Protein AF-A0AAW1BIP6-F1 (afdb_monomer_lite)

Organism: Crotalus adamanteus (NCBI:txid8729)

pLDDT: mean 91.95, std 5.12, range [60.28, 96.88]

Foldseek 3Di:
DVVLQVVVCVLQVHHDDPVNLVVLVVCLCPVDPPVVSNVLLCCQSVVVDCQQLNVCVVDVPGDQADPQQRPDRGDSCCNCPVPPRNVVVLVVVQVVVCVVVVDNADSGCCCVRRNDGDD

Sequence (119 aa):
VLDCIVKWAQNFDEPVLLETWEIIWVRNVKFTQAQNLRENFYKMFYRWYLDPQKLSRMYSNLQPKCWRCGCLDATYYHIWWSCKSIKVFWIKIWWNIQKNFNRRIKFTPQLFLLGIIVD

Structure (mmCIF, N/CA/C/O backbone):
data_AF-A0AAW1BIP6-F1
#
_entry.id   AF-A0AAW1BIP6-F1
#
loop_
_atom_site.group_PDB
_atom_site.id
_atom_site.type_symbol
_atom_site.label_atom_id
_atom_site.label_alt_id
_atom_site.label_comp_id
_atom_site.label_asym_id
_atom_site.label_entity_id
_atom_site.label_seq_id
_atom_site.pdbx_PDB_ins_code
_atom_site.Cartn_x
_atom_site.Cartn_y
_atom_site.Cartn_z
_atom_site.occupancy
_atom_site.B_iso_or_equiv
_atom_site.auth_seq_id
_atom_site.auth_comp_id
_atom_site.auth_asym_id
_atom_site.auth_atom_id
_atom_site.pdbx_PDB_model_num
ATOM 1 N N . VAL A 1 1 ? 12.638 8.120 5.010 1.00 65.94 1 VAL A N 1
ATOM 2 C CA . VAL A 1 1 ? 11.278 8.319 5.572 1.00 65.94 1 VAL A CA 1
ATOM 3 C C . VAL A 1 1 ? 10.456 9.275 4.717 1.00 65.94 1 VAL A C 1
ATOM 5 O O . VAL A 1 1 ? 9.439 8.837 4.202 1.00 65.94 1 VAL A O 1
ATOM 8 N N . LEU A 1 2 ? 10.913 10.514 4.482 1.00 78.94 2 LEU A N 1
ATOM 9 C CA . LEU A 1 2 ? 10.168 11.517 3.700 1.00 78.94 2 LEU A CA 1
ATOM 10 C C . LEU A 1 2 ? 9.761 11.037 2.291 1.00 78.94 2 LEU A C 1
ATOM 12 O O . LEU A 1 2 ? 8.608 11.179 1.901 1.00 78.94 2 LEU A O 1
ATOM 16 N N . ASP A 1 3 ? 10.665 10.363 1.575 1.00 88.12 3 ASP A N 1
ATOM 17 C CA . ASP A 1 3 ? 10.378 9.755 0.264 1.00 88.12 3 ASP A CA 1
ATOM 18 C C . ASP A 1 3 ? 9.225 8.727 0.309 1.00 88.12 3 ASP A C 1
ATOM 20 O O . ASP A 1 3 ? 8.416 8.648 -0.613 1.00 88.12 3 ASP A O 1
ATOM 24 N N . CYS A 1 4 ? 9.083 7.967 1.401 1.00 90.50 4 CYS A N 1
ATOM 25 C CA . CYS A 1 4 ? 7.979 7.013 1.552 1.00 90.50 4 CYS A CA 1
ATOM 26 C C . CYS A 1 4 ? 6.634 7.726 1.716 1.00 90.50 4 CYS A C 1
ATOM 28 O O . CYS A 1 4 ? 5.657 7.308 1.098 1.00 90.50 4 CYS A O 1
ATOM 30 N N . ILE A 1 5 ? 6.605 8.799 2.512 1.00 91.88 5 ILE A N 1
ATOM 31 C CA . ILE A 1 5 ? 5.408 9.615 2.753 1.00 91.88 5 ILE A CA 1
ATOM 32 C C . ILE A 1 5 ? 4.929 10.226 1.434 1.00 91.88 5 ILE A C 1
ATOM 34 O O . ILE A 1 5 ? 3.770 10.055 1.068 1.00 91.88 5 ILE A O 1
ATOM 38 N N . VAL A 1 6 ? 5.838 10.848 0.674 1.00 93.50 6 VAL A N 1
ATOM 39 C CA . VAL A 1 6 ? 5.528 11.453 -0.634 1.00 93.50 6 VAL A CA 1
ATOM 40 C C . VAL A 1 6 ? 4.980 10.411 -1.608 1.00 93.50 6 VAL A C 1
ATOM 42 O O . VAL A 1 6 ? 3.948 10.630 -2.238 1.00 93.50 6 VAL A O 1
ATOM 45 N N . LYS A 1 7 ? 5.624 9.244 -1.703 1.00 94.50 7 LYS A N 1
ATOM 46 C CA . LYS A 1 7 ? 5.174 8.172 -2.599 1.00 94.50 7 LYS A CA 1
ATOM 47 C C . LYS A 1 7 ? 3.810 7.599 -2.210 1.00 94.50 7 LYS A C 1
ATOM 49 O O . LYS A 1 7 ? 3.073 7.154 -3.086 1.00 94.50 7 LYS A O 1
ATOM 54 N N . TRP A 1 8 ? 3.485 7.544 -0.917 1.00 94.69 8 TRP A N 1
ATOM 55 C CA . TRP A 1 8 ? 2.150 7.151 -0.462 1.00 94.69 8 TRP A CA 1
ATOM 56 C C . TRP A 1 8 ? 1.109 8.218 -0.773 1.00 94.69 8 TRP A C 1
ATOM 58 O O . TRP A 1 8 ? 0.078 7.878 -1.344 1.00 94.69 8 TRP A O 1
ATOM 68 N N . ALA A 1 9 ? 1.415 9.487 -0.504 1.00 93.69 9 ALA A N 1
ATOM 69 C CA . ALA A 1 9 ? 0.538 10.605 -0.836 1.00 93.69 9 ALA A CA 1
ATOM 70 C C . ALA A 1 9 ? 0.184 10.629 -2.335 1.00 93.69 9 ALA A C 1
ATOM 72 O O . ALA A 1 9 ? -0.983 10.712 -2.700 1.00 93.69 9 ALA A O 1
ATOM 73 N N . GLN A 1 10 ? 1.172 10.405 -3.208 1.00 94.69 10 GLN A N 1
ATOM 74 C CA . GLN A 1 10 ? 0.964 10.266 -4.656 1.00 94.69 10 GLN A CA 1
ATOM 75 C C . GLN A 1 10 ? 0.075 9.079 -5.059 1.00 94.69 10 GLN A C 1
ATOM 77 O O . GLN A 1 10 ? -0.476 9.078 -6.148 1.00 94.69 10 GLN A O 1
ATOM 82 N N . ASN A 1 11 ? -0.014 8.015 -4.255 1.00 94.31 11 ASN A N 1
ATOM 83 C CA . ASN A 1 11 ? -0.860 6.855 -4.570 1.00 94.31 11 ASN A CA 1
ATOM 84 C C . ASN A 1 11 ? -2.278 6.976 -4.010 1.00 94.31 11 ASN A C 1
ATOM 86 O O . ASN A 1 11 ? -3.173 6.257 -4.460 1.00 94.31 11 ASN A O 1
ATOM 90 N N . PHE A 1 12 ? -2.456 7.841 -3.018 1.00 92.50 12 PHE A N 1
ATOM 91 C CA . PHE A 1 12 ? -3.747 8.164 -2.427 1.00 92.50 12 PHE A CA 1
ATOM 92 C C . PHE A 1 12 ? -4.404 9.382 -3.073 1.00 92.50 12 PHE A C 1
ATOM 94 O O . PHE A 1 12 ? -5.579 9.609 -2.818 1.00 92.50 12 PHE A O 1
ATOM 101 N N . ASP A 1 13 ? -3.654 10.135 -3.885 1.00 91.50 13 ASP A N 1
ATOM 102 C CA . ASP A 1 13 ? -4.045 11.443 -4.419 1.00 91.50 13 ASP A CA 1
ATOM 103 C C . ASP A 1 13 ? -4.408 12.449 -3.303 1.00 91.50 13 ASP A C 1
ATOM 105 O O . ASP A 1 13 ? -5.160 13.399 -3.508 1.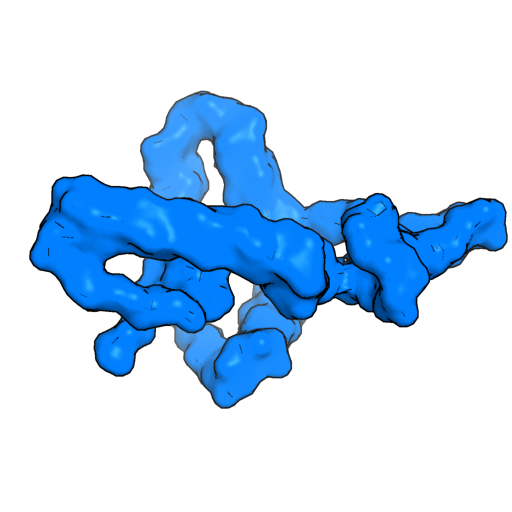00 91.50 13 ASP A O 1
ATOM 109 N N . GLU A 1 14 ? -3.836 12.252 -2.107 1.00 90.19 14 GLU A N 1
ATOM 110 C CA . GLU A 1 14 ? -4.103 13.012 -0.882 1.00 90.19 14 GLU A CA 1
ATOM 111 C C . GLU A 1 14 ? -2.823 13.153 -0.038 1.00 90.19 14 GLU A C 1
ATOM 113 O O . GLU A 1 14 ? -2.007 12.225 0.013 1.00 90.19 14 GLU A O 1
ATOM 118 N N . PRO A 1 15 ? -2.616 14.284 0.663 1.00 89.25 15 PRO A N 1
ATOM 119 C CA . PRO A 1 15 ? -1.446 14.469 1.511 1.00 89.25 15 PRO A CA 1
ATOM 120 C C . PRO A 1 15 ? -1.493 13.561 2.747 1.00 89.25 15 PRO A C 1
ATOM 122 O O . PRO A 1 15 ? -2.502 13.472 3.443 1.00 89.25 15 PRO A O 1
ATOM 125 N N . VAL A 1 16 ? -0.358 12.940 3.072 1.00 89.50 16 VAL A N 1
ATOM 126 C CA . VAL A 1 16 ? -0.166 12.216 4.337 1.00 89.50 16 VAL A CA 1
ATOM 127 C C . VAL A 1 16 ? 0.650 13.100 5.274 1.00 89.50 16 VAL A C 1
ATOM 129 O O . VAL A 1 16 ? 1.828 13.352 5.022 1.00 89.50 16 VAL A O 1
ATOM 132 N N . LEU A 1 17 ? 0.018 13.586 6.344 1.00 90.69 17 LEU A N 1
ATOM 133 C CA . LEU A 1 17 ? 0.671 14.438 7.339 1.00 90.69 17 LEU A CA 1
ATOM 134 C C . LEU A 1 17 ? 1.744 13.662 8.113 1.00 90.69 17 LEU A C 1
ATOM 136 O O . LEU A 1 17 ? 1.577 12.477 8.418 1.00 90.69 17 LEU A O 1
ATOM 140 N N . LEU A 1 18 ? 2.831 14.349 8.475 1.00 90.50 18 LEU A N 1
ATOM 141 C CA . LEU A 1 18 ? 3.920 13.753 9.252 1.00 90.50 18 LEU A CA 1
ATOM 142 C C . LEU A 1 18 ? 3.433 13.255 10.621 1.00 90.50 18 LEU A C 1
ATOM 144 O O . LEU A 1 18 ? 3.783 12.152 11.027 1.00 90.50 18 LEU A O 1
ATOM 148 N N . GLU A 1 19 ? 2.561 14.012 11.285 1.00 91.31 19 GLU A N 1
ATOM 149 C CA . GLU A 1 19 ? 1.975 13.624 12.575 1.00 91.31 19 GLU A CA 1
ATOM 150 C C . GLU A 1 19 ? 1.187 12.312 12.467 1.00 91.31 19 GLU A C 1
ATOM 152 O O . GLU A 1 19 ? 1.370 11.387 13.260 1.00 91.31 19 GLU A O 1
ATOM 157 N N . THR A 1 20 ? 0.348 12.180 11.432 1.00 91.19 20 THR A N 1
ATOM 158 C CA . THR A 1 20 ? -0.385 10.938 11.157 1.00 91.19 20 THR A CA 1
ATOM 159 C C . THR A 1 20 ? 0.587 9.784 10.917 1.00 91.19 20 THR A C 1
ATOM 161 O O . THR A 1 20 ? 0.391 8.689 11.444 1.00 91.19 20 THR A O 1
ATOM 164 N N . TRP A 1 21 ? 1.663 10.028 10.168 1.00 91.56 21 TRP A N 1
ATOM 165 C CA . TRP A 1 21 ? 2.694 9.032 9.891 1.00 91.56 21 TRP A CA 1
ATOM 166 C C . TRP A 1 21 ? 3.385 8.521 11.163 1.00 91.56 21 TRP A C 1
ATOM 168 O O . TRP A 1 21 ? 3.531 7.309 11.347 1.00 91.56 21 TRP A O 1
ATOM 178 N N . GLU A 1 22 ? 3.769 9.422 12.066 1.00 92.12 22 GLU A N 1
ATOM 179 C CA . GLU A 1 22 ? 4.388 9.080 13.350 1.00 92.12 22 GLU A CA 1
ATOM 180 C C . GLU A 1 22 ? 3.438 8.286 14.251 1.00 92.12 22 GLU A C 1
ATOM 182 O O . GLU A 1 22 ? 3.837 7.285 14.854 1.00 92.12 22 GLU A O 1
ATOM 187 N N . ILE A 1 23 ? 2.157 8.663 14.287 1.00 92.12 23 ILE A N 1
ATOM 188 C CA . ILE A 1 23 ? 1.129 7.938 15.040 1.00 92.12 23 ILE A CA 1
ATOM 189 C C . ILE A 1 23 ? 0.987 6.499 14.529 1.00 92.12 23 ILE A C 1
ATOM 191 O O . ILE A 1 23 ? 0.968 5.563 15.335 1.00 92.12 23 ILE A O 1
ATOM 195 N N . ILE A 1 24 ? 0.905 6.304 13.207 1.00 91.50 24 ILE A N 1
ATOM 196 C CA . ILE A 1 24 ? 0.815 4.968 12.594 1.00 91.50 24 ILE A CA 1
ATOM 197 C C . ILE A 1 24 ? 2.038 4.137 12.971 1.00 91.50 24 ILE A C 1
ATOM 199 O O . ILE A 1 24 ? 1.892 2.985 13.380 1.00 91.50 24 ILE A O 1
ATOM 203 N N . TRP A 1 25 ? 3.235 4.718 12.863 1.00 91.00 25 TRP A N 1
ATOM 204 C CA . TRP A 1 25 ? 4.482 4.048 13.210 1.00 91.00 25 TRP A CA 1
ATOM 205 C C . TRP A 1 25 ? 4.472 3.552 14.658 1.00 91.00 25 TRP A C 1
ATOM 207 O O . TRP A 1 25 ? 4.633 2.359 14.915 1.00 91.00 25 TRP A O 1
ATOM 217 N N . VAL A 1 26 ? 4.217 4.449 15.611 1.00 90.44 26 VAL A N 1
ATOM 218 C CA . VAL A 1 26 ? 4.251 4.113 17.038 1.00 90.44 26 VAL A CA 1
ATOM 219 C C . VAL A 1 26 ? 3.190 3.071 17.393 1.00 90.44 26 VAL A C 1
ATOM 221 O O . VAL A 1 26 ? 3.480 2.141 18.150 1.00 90.44 26 VAL A O 1
ATOM 224 N N . ARG A 1 27 ? 1.974 3.200 16.848 1.00 87.94 27 ARG A N 1
ATOM 225 C CA . ARG A 1 27 ? 0.866 2.277 17.128 1.00 87.94 27 ARG A CA 1
ATOM 226 C C . ARG A 1 27 ? 1.103 0.900 16.514 1.00 87.94 27 ARG A C 1
ATOM 228 O O . ARG A 1 27 ? 1.065 -0.098 17.231 1.00 87.94 27 ARG A O 1
ATOM 235 N N . ASN A 1 28 ? 1.385 0.827 15.216 1.00 85.31 28 ASN A N 1
ATOM 236 C CA . ASN A 1 28 ? 1.403 -0.445 14.491 1.00 85.31 28 ASN A CA 1
ATOM 237 C C . ASN A 1 28 ? 2.633 -1.299 14.809 1.00 85.31 28 ASN A C 1
ATOM 239 O O . ASN A 1 28 ? 2.529 -2.524 14.838 1.00 85.31 28 ASN A O 1
ATOM 243 N N . VAL A 1 29 ? 3.779 -0.685 15.123 1.00 83.69 29 VAL A N 1
ATOM 244 C CA . VAL A 1 29 ? 4.969 -1.434 15.568 1.00 83.69 29 VAL A CA 1
ATOM 245 C C . VAL A 1 29 ? 4.727 -2.139 16.901 1.00 83.69 29 VAL A C 1
ATOM 247 O O . VAL A 1 29 ? 5.206 -3.257 17.107 1.00 83.69 29 VAL A O 1
ATOM 250 N N . LYS A 1 30 ? 3.959 -1.504 17.792 1.00 86.56 30 LYS A N 1
ATOM 251 C CA . LYS A 1 30 ? 3.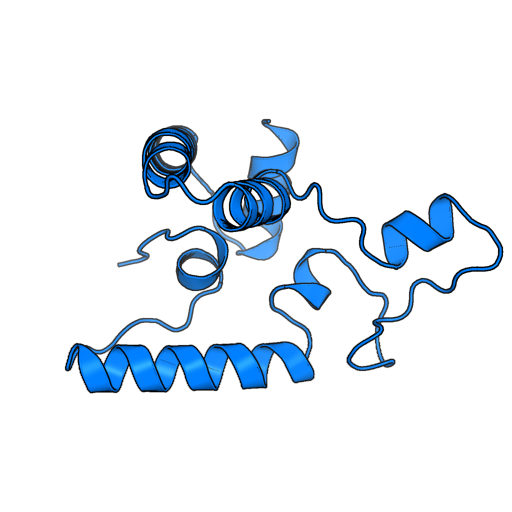642 -2.019 19.130 1.00 86.56 30 LYS A CA 1
ATOM 252 C C . LYS A 1 30 ? 2.396 -2.908 19.163 1.00 86.56 30 LYS A C 1
ATOM 254 O O . LYS A 1 30 ? 2.193 -3.604 20.151 1.00 86.56 30 LYS A O 1
ATOM 259 N N . PHE A 1 31 ? 1.583 -2.904 18.106 1.00 86.31 31 PHE A N 1
ATOM 260 C CA . PHE A 1 31 ? 0.291 -3.596 18.067 1.00 86.31 31 PHE A CA 1
ATOM 261 C C . PHE A 1 31 ? 0.402 -5.119 18.231 1.00 86.31 31 PHE A C 1
ATOM 263 O O . PHE A 1 31 ? -0.482 -5.749 18.803 1.00 86.31 31 PHE A O 1
ATOM 270 N N . THR A 1 32 ? 1.476 -5.727 17.726 1.00 88.44 32 THR A N 1
ATOM 271 C CA . THR A 1 32 ? 1.636 -7.185 17.718 1.00 88.44 32 THR A CA 1
ATOM 272 C C . THR A 1 32 ? 3.027 -7.611 18.165 1.00 88.44 32 THR A C 1
ATOM 274 O O . THR A 1 32 ? 4.025 -6.960 17.844 1.00 88.44 32 THR A O 1
ATOM 277 N N . GLN A 1 33 ? 3.097 -8.732 18.891 1.00 90.31 33 GLN A N 1
ATOM 278 C CA . GLN A 1 33 ? 4.353 -9.413 19.225 1.00 90.31 33 GLN A CA 1
ATOM 279 C C . GLN A 1 33 ? 4.795 -10.413 18.153 1.00 90.31 33 GLN A C 1
ATOM 281 O O . GLN A 1 33 ? 5.941 -10.856 18.153 1.00 90.31 33 GLN A O 1
ATOM 286 N N . ALA A 1 34 ? 3.909 -10.744 17.212 1.00 94.19 34 ALA A N 1
ATOM 287 C CA . ALA A 1 34 ? 4.217 -11.674 16.143 1.00 94.19 34 ALA A CA 1
ATOM 288 C C . ALA A 1 34 ? 5.144 -11.002 15.118 1.00 94.19 34 ALA A C 1
ATOM 290 O O . ALA A 1 34 ? 4.771 -10.038 14.441 1.00 94.19 34 ALA A O 1
ATOM 291 N N . GLN A 1 35 ? 6.370 -11.513 15.008 1.00 92.69 35 GLN A N 1
ATOM 292 C CA . GLN A 1 35 ? 7.412 -10.897 14.186 1.00 92.69 35 GLN A CA 1
ATOM 293 C C . GLN A 1 35 ? 7.049 -10.874 12.696 1.00 92.69 35 GLN A C 1
ATOM 295 O O . GLN A 1 35 ? 7.309 -9.885 12.018 1.00 92.69 35 GLN A O 1
ATOM 300 N N . ASN A 1 36 ? 6.382 -11.917 12.202 1.00 93.00 36 ASN A N 1
ATOM 301 C CA . ASN A 1 36 ? 5.889 -11.999 10.826 1.00 93.00 36 ASN A CA 1
ATOM 302 C C . ASN A 1 36 ? 4.879 -10.884 10.489 1.00 93.00 36 ASN A C 1
ATOM 304 O O . ASN A 1 36 ? 4.942 -10.284 9.417 1.00 93.00 36 ASN A O 1
ATOM 308 N N . LEU A 1 37 ? 3.961 -10.566 11.406 1.00 92.00 37 LEU A N 1
ATOM 309 C CA . LEU A 1 37 ? 2.996 -9.482 11.222 1.00 92.00 37 LEU A CA 1
ATOM 310 C C . LEU A 1 37 ? 3.681 -8.114 11.283 1.00 92.00 37 LEU A C 1
ATOM 312 O O . LEU A 1 37 ? 3.379 -7.238 10.472 1.00 92.00 37 LEU A O 1
ATOM 316 N N . ARG A 1 38 ? 4.651 -7.951 12.187 1.00 92.38 38 ARG A N 1
ATOM 317 C CA . ARG A 1 38 ? 5.459 -6.730 12.285 1.00 92.38 38 ARG A CA 1
ATOM 318 C C . ARG A 1 38 ? 6.292 -6.493 11.022 1.00 92.38 38 ARG A C 1
ATOM 320 O O . ARG A 1 38 ? 6.342 -5.377 10.513 1.00 92.38 38 ARG A O 1
ATOM 327 N N . GLU A 1 39 ? 6.884 -7.546 10.465 1.00 93.44 39 GLU A N 1
ATOM 328 C CA . GLU A 1 39 ? 7.613 -7.490 9.197 1.00 93.44 39 GLU A CA 1
ATOM 329 C C . GLU A 1 39 ? 6.696 -7.120 8.025 1.00 93.44 39 GLU A C 1
ATOM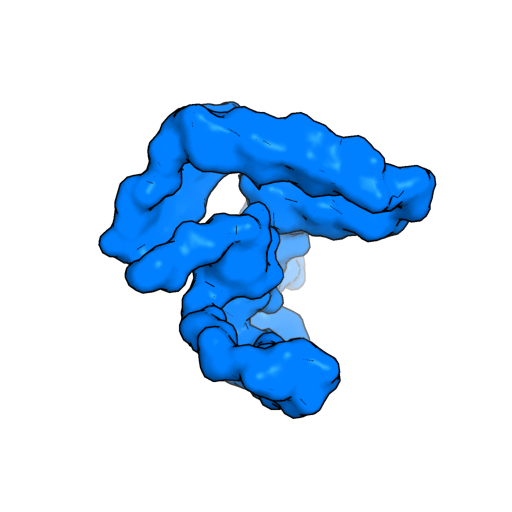 331 O O . GLU A 1 39 ? 7.068 -6.293 7.193 1.00 93.44 39 GLU A O 1
ATOM 336 N N . ASN A 1 40 ? 5.478 -7.669 7.970 1.00 92.00 40 ASN A N 1
ATOM 337 C CA . ASN A 1 40 ? 4.490 -7.284 6.960 1.00 92.00 40 ASN A CA 1
ATOM 338 C C . ASN A 1 40 ? 4.130 -5.799 7.059 1.00 92.00 40 ASN A C 1
ATOM 340 O O . ASN A 1 40 ? 4.059 -5.122 6.032 1.00 92.00 40 ASN A O 1
ATOM 344 N N . PHE A 1 41 ? 3.974 -5.275 8.278 1.00 91.88 41 PHE A N 1
ATOM 345 C CA . PHE A 1 41 ? 3.797 -3.842 8.483 1.00 91.88 41 PHE A CA 1
ATOM 346 C C . PHE A 1 41 ? 5.000 -3.048 7.960 1.00 91.88 41 PHE A C 1
ATOM 348 O O . PHE A 1 41 ? 4.796 -2.101 7.212 1.00 91.88 41 PHE A O 1
ATOM 355 N N . TYR A 1 42 ? 6.243 -3.447 8.242 1.00 92.81 42 TYR A N 1
ATOM 356 C CA . TYR A 1 42 ? 7.426 -2.758 7.703 1.00 92.81 42 TYR A CA 1
ATOM 357 C C . TYR A 1 42 ? 7.512 -2.799 6.179 1.00 92.81 42 TYR A C 1
ATOM 359 O O . TYR A 1 42 ? 7.775 -1.774 5.544 1.00 92.81 42 TYR A O 1
ATOM 367 N N . LYS A 1 43 ? 7.249 -3.966 5.581 1.00 93.62 43 LYS A N 1
ATOM 368 C CA . LYS A 1 43 ? 7.167 -4.140 4.126 1.00 93.62 43 LYS A CA 1
ATOM 369 C C . LYS A 1 43 ? 6.148 -3.192 3.518 1.00 93.62 43 LYS A C 1
ATOM 371 O O . LYS A 1 43 ? 6.439 -2.644 2.455 1.00 93.62 43 LYS A O 1
ATOM 376 N N . MET A 1 44 ? 5.023 -2.994 4.212 1.00 92.69 44 MET A N 1
ATOM 377 C CA . MET A 1 44 ? 3.939 -2.120 3.798 1.00 92.69 44 MET A CA 1
ATOM 378 C C . MET A 1 44 ? 4.287 -0.634 3.976 1.00 92.69 44 MET A C 1
ATOM 380 O O . MET A 1 44 ? 4.395 0.127 3.018 1.00 92.69 44 MET A O 1
ATOM 384 N N . PHE A 1 45 ? 4.527 -0.236 5.219 1.00 92.75 45 PHE A N 1
ATOM 385 C CA . PHE A 1 45 ? 4.756 1.133 5.658 1.00 92.75 45 PHE A CA 1
ATOM 386 C C . PHE A 1 45 ? 5.950 1.777 4.945 1.00 92.75 45 PHE A C 1
ATOM 388 O O . PHE A 1 45 ? 5.794 2.791 4.268 1.00 92.75 45 PHE A O 1
ATOM 395 N N . TYR A 1 46 ? 7.121 1.135 4.978 1.00 92.88 46 TYR A N 1
ATOM 396 C CA . TYR A 1 46 ? 8.334 1.645 4.326 1.00 92.88 46 TYR A CA 1
ATOM 397 C C . TYR A 1 46 ? 8.441 1.296 2.845 1.00 92.88 46 TYR A C 1
ATOM 399 O O . TYR A 1 46 ? 9.437 1.621 2.201 1.00 92.88 46 TYR A O 1
ATOM 407 N N . ARG A 1 47 ? 7.444 0.599 2.292 1.00 93.06 47 ARG A N 1
ATOM 408 C CA . ARG A 1 47 ? 7.478 0.081 0.921 1.00 93.06 47 ARG A CA 1
ATOM 409 C C . ARG A 1 47 ? 8.709 -0.784 0.641 1.00 93.06 47 ARG A C 1
ATOM 411 O O . ARG A 1 47 ? 9.236 -0.788 -0.476 1.00 93.06 47 ARG A O 1
ATOM 418 N N . TRP A 1 48 ? 9.173 -1.517 1.653 1.00 92.12 48 TRP A N 1
ATOM 419 C CA . TRP A 1 48 ? 10.369 -2.358 1.572 1.00 92.12 48 TRP A CA 1
ATOM 420 C C . TRP A 1 48 ? 10.127 -3.654 0.784 1.00 92.12 48 TRP A C 1
ATOM 422 O O . TRP A 1 48 ? 11.073 -4.250 0.281 1.00 92.12 48 TRP A O 1
ATOM 432 N N . TYR A 1 49 ? 8.871 -4.064 0.574 1.00 93.19 49 TYR A N 1
ATOM 433 C CA . TYR A 1 49 ? 8.575 -5.237 -0.255 1.00 93.19 49 TYR A CA 1
ATOM 434 C C . TYR A 1 49 ? 9.264 -5.165 -1.632 1.00 93.19 49 TYR A C 1
ATOM 436 O O . TYR A 1 49 ? 9.206 -4.135 -2.317 1.00 93.19 49 TYR A O 1
ATOM 444 N N . LEU A 1 50 ? 9.909 -6.267 -2.023 1.00 93.19 50 LEU A N 1
ATOM 445 C CA . LEU A 1 50 ? 10.538 -6.429 -3.330 1.00 93.19 50 LEU A CA 1
ATOM 446 C C . LEU A 1 50 ? 9.480 -6.835 -4.349 1.00 93.19 50 LEU A C 1
ATOM 448 O O . LEU A 1 50 ? 9.131 -8.004 -4.493 1.00 93.19 50 LEU A O 1
ATOM 452 N N . ASP A 1 51 ? 8.942 -5.835 -5.031 1.00 93.50 51 ASP A N 1
ATOM 453 C CA . ASP A 1 51 ? 8.045 -6.044 -6.152 1.00 93.50 51 ASP A CA 1
ATOM 454 C C . ASP A 1 51 ? 8.801 -6.517 -7.419 1.00 93.50 51 ASP A C 1
ATOM 456 O O . ASP A 1 51 ? 9.994 -6.240 -7.561 1.00 93.50 51 ASP A O 1
ATOM 460 N N . PRO A 1 52 ? 8.144 -7.229 -8.355 1.00 95.00 52 PRO A N 1
ATOM 461 C CA . PRO 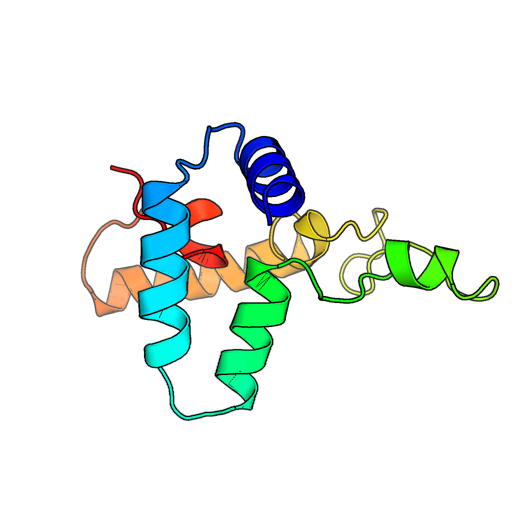A 1 52 ? 8.742 -7.688 -9.606 1.00 95.00 52 PRO A CA 1
ATOM 462 C C . PRO A 1 52 ? 9.399 -6.574 -10.418 1.00 95.00 52 PRO A C 1
ATOM 464 O O . PRO A 1 52 ? 10.410 -6.833 -11.059 1.00 95.00 52 PRO A O 1
ATOM 467 N N . GLN A 1 53 ? 8.892 -5.337 -10.359 1.00 94.69 53 GLN A N 1
ATOM 468 C CA . GLN A 1 53 ? 9.537 -4.203 -11.023 1.00 94.69 53 GLN A CA 1
ATOM 469 C C . GLN A 1 53 ? 10.886 -3.846 -10.372 1.00 94.69 53 GLN A C 1
ATOM 471 O O . GLN A 1 53 ? 11.843 -3.535 -11.080 1.00 94.69 53 GLN A O 1
ATOM 476 N N . LYS A 1 54 ? 11.011 -3.893 -9.039 1.00 94.62 54 LYS A N 1
ATOM 477 C CA . LYS A 1 54 ? 12.320 -3.779 -8.368 1.00 94.62 54 LYS A CA 1
ATOM 478 C C . LYS A 1 54 ? 13.225 -4.962 -8.700 1.00 94.62 54 LYS A C 1
ATOM 480 O O . LYS A 1 54 ? 14.401 -4.759 -8.983 1.00 94.62 54 LYS A O 1
ATOM 485 N N . LEU A 1 55 ? 12.685 -6.178 -8.681 1.00 95.81 55 LEU A N 1
ATOM 486 C CA . LEU A 1 55 ? 13.456 -7.396 -8.932 1.00 95.81 55 LEU A CA 1
ATOM 487 C C . LEU A 1 55 ? 14.003 -7.453 -10.362 1.00 95.81 55 LEU A C 1
ATOM 489 O O . LEU A 1 55 ? 15.167 -7.792 -10.535 1.00 95.81 55 LEU A O 1
ATOM 493 N N . SER A 1 56 ? 13.229 -7.046 -11.370 1.00 95.38 56 SER A N 1
ATOM 494 C CA . SER A 1 56 ? 13.687 -7.000 -12.767 1.00 95.38 56 SER A CA 1
ATOM 495 C C . SER A 1 56 ? 14.817 -5.994 -13.002 1.00 95.38 56 SER A C 1
ATOM 497 O O . SER A 1 56 ? 15.557 -6.108 -13.972 1.00 95.38 56 SER A O 1
ATOM 499 N N . ARG A 1 57 ? 14.962 -4.989 -12.128 1.00 95.00 57 ARG A N 1
ATOM 500 C CA . ARG A 1 57 ? 16.093 -4.046 -12.165 1.00 95.00 57 ARG A CA 1
ATOM 501 C C . ARG A 1 57 ? 17.361 -4.625 -11.539 1.00 95.00 57 ARG A C 1
ATOM 503 O O . ARG A 1 57 ? 18.448 -4.176 -11.874 1.00 95.00 57 ARG A O 1
ATOM 510 N N . MET A 1 58 ? 17.219 -5.577 -10.616 1.00 96.25 58 MET A N 1
ATOM 511 C CA . MET A 1 58 ? 18.341 -6.257 -9.957 1.00 96.25 58 MET A CA 1
ATOM 512 C C . MET A 1 58 ? 18.821 -7.465 -10.764 1.00 96.25 58 MET A C 1
ATOM 514 O O . MET A 1 58 ? 20.016 -7.736 -10.819 1.00 96.25 58 MET A O 1
ATOM 518 N N . TYR A 1 59 ? 17.888 -8.180 -11.392 1.00 95.94 59 TYR A N 1
ATOM 519 C CA . TYR A 1 59 ? 18.141 -9.424 -12.103 1.00 95.94 59 TYR A CA 1
ATOM 520 C C . TYR A 1 59 ? 17.595 -9.332 -13.527 1.00 95.94 59 TYR A C 1
ATOM 522 O O . TYR A 1 59 ? 16.387 -9.226 -13.737 1.00 95.94 59 TYR A O 1
ATOM 530 N N . SER A 1 60 ? 18.489 -9.412 -14.512 1.00 91.31 60 SER A N 1
ATOM 531 C CA . SER A 1 60 ? 18.166 -9.248 -15.937 1.00 91.31 60 SER A CA 1
ATOM 532 C C . SER A 1 60 ? 17.259 -10.342 -16.510 1.00 91.31 60 SER A C 1
ATOM 534 O O . SER A 1 60 ? 16.618 -10.134 -17.536 1.00 91.31 60 SER A O 1
ATOM 536 N N . ASN A 1 61 ? 17.179 -11.503 -15.858 1.00 94.81 61 ASN A N 1
ATOM 537 C CA . ASN A 1 61 ? 16.332 -12.624 -16.264 1.00 94.81 61 ASN A CA 1
ATOM 538 C C . ASN A 1 61 ? 14.884 -12.525 -15.750 1.00 94.81 61 ASN A C 1
ATOM 540 O O . ASN A 1 61 ? 14.055 -13.361 -16.114 1.00 94.81 61 ASN A O 1
ATOM 544 N N . LEU A 1 62 ? 14.565 -11.546 -14.899 1.00 94.25 62 LEU A N 1
ATOM 545 C CA . LEU A 1 62 ? 13.230 -11.390 -14.326 1.00 94.25 62 LEU A CA 1
ATOM 546 C C . LEU A 1 62 ? 12.413 -10.343 -15.083 1.00 94.25 62 LEU A C 1
ATOM 548 O O . LEU A 1 62 ? 12.896 -9.262 -15.409 1.00 94.25 62 LEU A O 1
ATOM 552 N N . GLN A 1 63 ? 11.135 -10.647 -15.320 1.00 93.31 63 GLN A N 1
ATOM 553 C CA . GLN A 1 63 ? 10.201 -9.706 -15.938 1.00 93.31 63 GLN A CA 1
ATOM 554 C C . GLN A 1 63 ? 9.501 -8.840 -14.880 1.00 93.31 63 GLN A C 1
ATOM 556 O O . GLN A 1 63 ? 9.127 -9.355 -13.823 1.00 93.31 63 GLN A O 1
ATOM 561 N N . PRO A 1 64 ? 9.225 -7.556 -15.176 1.00 95.19 64 PRO A N 1
ATOM 562 C CA . PRO A 1 64 ? 8.548 -6.649 -14.248 1.00 95.19 64 PRO A CA 1
ATOM 563 C C . PRO A 1 64 ? 7.051 -6.946 -14.075 1.00 95.19 64 PRO A C 1
ATOM 565 O O . PRO A 1 64 ? 6.388 -6.284 -13.278 1.00 95.19 64 PRO A O 1
ATOM 568 N N . LYS A 1 65 ? 6.487 -7.914 -14.807 1.00 95.69 65 LYS A N 1
ATOM 569 C CA . LYS A 1 65 ? 5.046 -8.195 -14.822 1.00 95.69 65 LYS A CA 1
ATOM 570 C C . LYS A 1 65 ? 4.525 -8.704 -13.477 1.00 95.69 65 LYS A C 1
ATOM 572 O O . LYS A 1 65 ? 5.181 -9.455 -12.758 1.00 95.69 65 LYS A O 1
ATOM 577 N N . CYS A 1 66 ? 3.287 -8.332 -13.155 1.00 94.94 66 CYS A N 1
ATOM 578 C CA . CYS A 1 66 ? 2.609 -8.768 -11.937 1.00 94.94 66 CYS A CA 1
ATOM 579 C C . CYS A 1 66 ? 2.416 -10.286 -11.904 1.00 94.94 66 CYS A C 1
ATOM 581 O O . CYS A 1 66 ? 1.689 -10.830 -12.729 1.00 94.94 66 CYS A O 1
ATOM 583 N N . TRP A 1 67 ? 2.939 -10.951 -10.871 1.00 93.06 67 TRP A N 1
ATOM 584 C CA . TRP A 1 67 ? 2.750 -12.394 -10.660 1.00 93.06 67 TRP A CA 1
ATOM 585 C C . TRP A 1 67 ? 1.290 -12.821 -10.471 1.00 93.06 67 TRP A C 1
ATOM 587 O O . TRP A 1 67 ? 0.972 -13.994 -10.614 1.00 93.06 67 TRP A O 1
ATOM 597 N N . ARG A 1 68 ? 0.395 -11.888 -10.113 1.00 92.06 68 ARG A N 1
ATOM 598 C CA . ARG A 1 68 ? -1.015 -12.201 -9.830 1.00 92.06 68 ARG A CA 1
ATOM 599 C C . ARG A 1 68 ? -1.939 -11.991 -11.020 1.00 92.06 68 ARG A C 1
ATOM 601 O O . ARG A 1 68 ? -2.889 -12.748 -11.168 1.00 92.06 68 ARG A O 1
ATOM 608 N N . CYS A 1 69 ? -1.738 -10.922 -11.794 1.00 93.31 69 CYS A N 1
ATOM 609 C CA . CYS A 1 69 ? -2.615 -10.608 -12.926 1.00 93.31 69 CYS A CA 1
ATOM 610 C C . CYS A 1 69 ? -1.942 -10.760 -14.290 1.00 93.31 69 CYS A C 1
ATOM 612 O O . CYS A 1 69 ? -2.649 -10.900 -15.275 1.00 93.31 69 CYS A O 1
ATOM 614 N N . GLY A 1 70 ? -0.610 -10.699 -14.375 1.00 92.12 70 GLY A N 1
ATOM 615 C CA . GLY A 1 70 ? 0.140 -10.766 -15.633 1.00 92.12 70 GLY A CA 1
ATOM 616 C C . GLY A 1 70 ? -0.034 -9.573 -16.585 1.00 92.12 70 GLY A C 1
ATOM 617 O O . GLY A 1 70 ? 0.706 -9.482 -17.560 1.00 92.12 70 GLY A O 1
ATOM 618 N N . CYS A 1 71 ? -0.974 -8.658 -16.319 1.00 86.38 71 CYS A N 1
ATOM 619 C CA . CYS A 1 71 ? -1.370 -7.609 -17.265 1.00 86.38 71 CYS A CA 1
ATOM 620 C C . CYS A 1 71 ? -0.493 -6.352 -17.230 1.00 86.38 71 CYS A C 1
ATOM 622 O O . CYS A 1 71 ? -0.298 -5.723 -18.263 1.00 86.38 71 CYS A O 1
ATOM 624 N N . LEU A 1 72 ? -0.022 -5.950 -16.047 1.00 90.69 72 LEU A N 1
ATOM 625 C CA . LEU A 1 72 ? 0.705 -4.695 -15.833 1.00 90.69 72 LEU A CA 1
ATOM 626 C C . LEU A 1 72 ? 2.040 -4.951 -15.143 1.00 90.69 72 LEU A C 1
ATOM 628 O O . LEU A 1 72 ? 2.212 -5.959 -14.445 1.00 90.69 72 LEU A O 1
ATOM 632 N N . ASP A 1 73 ? 2.943 -3.986 -15.283 1.00 92.00 73 ASP A N 1
ATOM 633 C CA . ASP A 1 73 ? 4.139 -3.911 -14.460 1.00 92.00 73 ASP A CA 1
ATOM 634 C C . ASP A 1 73 ? 3.751 -3.820 -12.987 1.00 92.00 73 ASP A C 1
ATOM 636 O O . ASP A 1 73 ? 2.878 -3.058 -12.557 1.00 92.00 73 ASP A O 1
ATOM 640 N N . ALA A 1 74 ? 4.411 -4.653 -12.203 1.00 91.94 74 ALA A N 1
ATOM 641 C CA . ALA A 1 74 ? 4.118 -4.887 -10.816 1.00 91.94 74 ALA A CA 1
ATOM 642 C C . ALA A 1 74 ? 4.741 -3.786 -9.966 1.00 91.94 74 ALA A C 1
ATOM 644 O O . ALA A 1 74 ? 5.683 -4.022 -9.219 1.00 91.94 74 ALA A O 1
ATOM 645 N N . THR A 1 75 ? 4.219 -2.569 -10.079 1.00 94.31 75 THR A N 1
ATOM 646 C CA . THR A 1 75 ? 4.585 -1.523 -9.132 1.00 94.31 75 THR A CA 1
ATOM 647 C C . THR A 1 75 ? 4.172 -1.952 -7.730 1.00 94.31 75 THR A C 1
ATOM 649 O O . THR A 1 75 ? 3.225 -2.722 -7.529 1.00 94.31 75 THR A O 1
ATOM 652 N N . TYR A 1 76 ? 4.857 -1.401 -6.738 1.00 94.31 76 TYR A N 1
ATOM 653 C CA . TYR A 1 76 ? 4.524 -1.627 -5.343 1.00 94.31 76 TYR A CA 1
ATOM 654 C C . TYR A 1 76 ? 3.017 -1.437 -5.056 1.00 94.31 76 TYR A C 1
ATOM 656 O O . TYR A 1 76 ? 2.355 -2.337 -4.541 1.00 94.31 76 TYR A O 1
ATOM 664 N N . TYR A 1 77 ? 2.438 -0.302 -5.465 1.00 95.12 77 TYR A N 1
ATOM 665 C CA . TYR A 1 77 ? 1.020 -0.013 -5.227 1.00 95.12 77 TYR A CA 1
ATOM 66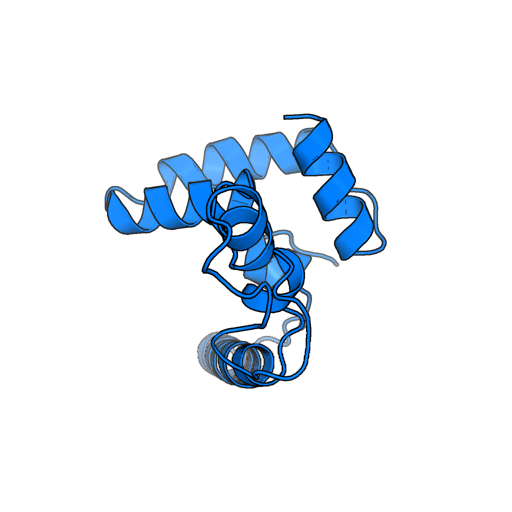6 C C . TYR A 1 77 ? 0.083 -0.958 -5.990 1.00 95.12 77 TYR A C 1
ATOM 668 O O . TYR A 1 77 ? -0.984 -1.321 -5.493 1.00 95.12 77 TYR A O 1
ATOM 676 N N . HIS A 1 78 ? 0.497 -1.428 -7.168 1.00 94.94 78 HIS A N 1
ATOM 677 C CA . HIS A 1 78 ? -0.268 -2.416 -7.914 1.00 94.94 78 HIS A CA 1
ATOM 678 C C . HIS A 1 78 ? -0.410 -3.732 -7.151 1.00 94.94 78 HIS A C 1
ATOM 680 O O . HIS A 1 78 ? -1.517 -4.242 -7.002 1.00 94.94 78 HIS A O 1
ATOM 686 N N . ILE A 1 79 ? 0.680 -4.264 -6.604 1.00 94.81 79 ILE A N 1
ATOM 687 C CA . ILE A 1 79 ? 0.669 -5.565 -5.915 1.00 94.81 79 ILE A CA 1
ATOM 688 C C . ILE A 1 79 ? -0.116 -5.539 -4.610 1.00 94.81 79 ILE A C 1
ATOM 690 O O . ILE A 1 79 ? -0.646 -6.579 -4.212 1.00 94.81 79 ILE A O 1
ATOM 694 N N . TRP A 1 80 ? -0.160 -4.385 -3.949 1.00 94.69 80 TRP A N 1
ATOM 695 C CA . TRP A 1 80 ? -0.824 -4.223 -2.662 1.00 94.69 80 TRP A CA 1
ATOM 696 C C . TRP A 1 80 ? -2.255 -3.705 -2.775 1.00 94.69 80 TRP A C 1
ATOM 698 O O . TRP A 1 80 ? -3.044 -3.993 -1.883 1.00 94.69 80 TRP A O 1
ATOM 708 N N . TRP A 1 81 ? -2.630 -3.009 -3.853 1.00 95.56 81 TRP A N 1
ATOM 709 C CA . TRP A 1 81 ? -3.960 -2.402 -3.961 1.00 95.56 81 TRP A CA 1
ATOM 710 C C . TRP A 1 81 ? -4.575 -2.443 -5.358 1.00 95.56 81 TRP A C 1
ATOM 712 O O . TRP A 1 81 ? -5.662 -2.994 -5.526 1.00 95.56 81 TRP A O 1
ATOM 722 N N . SER A 1 82 ? -3.922 -1.862 -6.373 1.00 95.19 82 SER A N 1
ATOM 723 C CA . SER A 1 82 ? -4.609 -1.589 -7.648 1.00 95.19 82 SER A CA 1
ATOM 724 C C . SER A 1 82 ? -4.799 -2.820 -8.545 1.00 95.19 82 SER A C 1
ATOM 726 O O . SER A 1 82 ? -5.652 -2.799 -9.435 1.00 95.19 82 SER A O 1
ATOM 728 N N . CYS A 1 83 ? -4.070 -3.913 -8.298 1.00 95.94 83 CYS A N 1
ATOM 729 C CA . CYS A 1 83 ? -4.216 -5.171 -9.027 1.00 95.94 83 CYS A CA 1
ATOM 730 C C . CYS A 1 83 ? -5.624 -5.756 -8.879 1.00 95.94 83 CYS A C 1
ATOM 732 O O . CYS A 1 83 ? -6.132 -5.917 -7.770 1.00 95.94 83 CYS A O 1
ATOM 734 N N . LYS A 1 84 ? -6.230 -6.165 -10.002 1.00 94.56 84 LYS A N 1
ATOM 735 C CA . LYS A 1 84 ? -7.578 -6.756 -10.042 1.00 94.56 84 LYS A CA 1
ATOM 736 C C . LYS A 1 84 ? -7.720 -7.945 -9.087 1.00 94.56 84 LYS A C 1
ATOM 738 O O . LYS A 1 84 ? -8.676 -7.993 -8.316 1.00 94.56 84 LYS A O 1
ATOM 743 N N . SER A 1 85 ? -6.754 -8.865 -9.088 1.00 93.88 85 SER A N 1
ATOM 744 C CA . SER A 1 85 ? -6.763 -10.043 -8.209 1.00 93.88 85 SER A CA 1
ATOM 745 C C . SER A 1 85 ? -6.715 -9.654 -6.724 1.00 93.88 85 SER A C 1
ATOM 747 O O . SER A 1 85 ? -7.329 -10.309 -5.887 1.00 93.88 85 SER A O 1
ATOM 749 N N . ILE A 1 86 ? -6.029 -8.556 -6.394 1.00 95.12 86 ILE A N 1
ATOM 750 C CA . ILE A 1 86 ? -5.885 -8.056 -5.020 1.00 95.12 86 ILE A CA 1
ATOM 751 C C . ILE A 1 86 ? -7.091 -7.242 -4.575 1.00 95.12 86 ILE A C 1
ATOM 753 O O . ILE A 1 86 ? -7.530 -7.387 -3.438 1.00 95.12 86 ILE A O 1
ATOM 757 N N . LYS A 1 87 ? -7.712 -6.475 -5.475 1.00 95.38 87 LYS A N 1
ATOM 758 C CA . LYS A 1 87 ? -8.995 -5.828 -5.187 1.00 95.38 87 LYS A CA 1
ATOM 759 C C . LYS A 1 87 ? -10.056 -6.842 -4.769 1.00 95.38 87 LYS A C 1
ATOM 761 O O . LYS A 1 87 ? -10.768 -6.590 -3.806 1.00 95.38 87 LYS A O 1
ATOM 766 N N . VAL A 1 88 ? -10.130 -8.006 -5.423 1.00 95.94 88 VAL A N 1
ATOM 767 C CA . VAL A 1 88 ? -11.067 -9.077 -5.024 1.00 95.94 88 VAL A CA 1
ATOM 768 C C . VAL A 1 88 ? -10.810 -9.538 -3.586 1.00 95.94 88 VAL A C 1
ATOM 770 O O . VAL A 1 88 ? -11.761 -9.739 -2.831 1.00 95.94 88 VAL A O 1
ATOM 773 N N . PHE A 1 89 ? -9.544 -9.676 -3.186 1.00 95.62 89 PHE A N 1
ATOM 774 C CA . PHE A 1 89 ? -9.182 -9.993 -1.804 1.00 95.62 89 PHE A CA 1
ATOM 775 C C . PHE A 1 89 ? -9.643 -8.894 -0.835 1.00 95.62 89 PHE A C 1
ATOM 777 O O . PHE A 1 89 ? -10.372 -9.186 0.112 1.00 95.62 89 PHE A O 1
ATOM 784 N N . TRP A 1 90 ? -9.301 -7.632 -1.099 1.00 96.25 90 TRP A N 1
ATOM 785 C CA . TRP A 1 90 ? -9.664 -6.522 -0.215 1.00 96.25 90 TRP A CA 1
ATOM 786 C C . TRP A 1 90 ? -11.169 -6.304 -0.102 1.00 96.25 90 TRP A C 1
ATOM 788 O O . TRP A 1 90 ? -11.653 -6.032 0.991 1.00 96.25 90 TRP A O 1
ATOM 798 N N . ILE A 1 91 ? -11.924 -6.499 -1.184 1.00 96.56 91 ILE A N 1
ATOM 799 C CA . ILE A 1 91 ? -13.390 -6.435 -1.165 1.00 96.56 91 ILE A CA 1
ATOM 800 C C . ILE A 1 91 ? -13.963 -7.492 -0.215 1.00 96.56 91 ILE A C 1
ATOM 802 O O . ILE A 1 91 ? -14.861 -7.187 0.567 1.00 96.56 91 ILE A O 1
ATOM 806 N N . LYS A 1 92 ? -13.431 -8.723 -0.225 1.00 96.88 92 LYS A N 1
ATOM 807 C CA . LYS A 1 92 ? -13.858 -9.768 0.722 1.00 96.88 92 LYS A CA 1
ATOM 808 C C . LYS A 1 92 ? -13.570 -9.360 2.163 1.00 96.88 92 LYS A C 1
ATOM 810 O O . LYS A 1 92 ? -14.438 -9.529 3.016 1.00 96.88 92 LYS A O 1
ATOM 815 N N . ILE A 1 93 ? -12.385 -8.816 2.442 1.00 95.69 93 ILE A N 1
ATOM 816 C CA . ILE A 1 93 ? -12.040 -8.337 3.787 1.00 95.69 93 ILE A CA 1
ATOM 817 C C . ILE A 1 93 ? -12.979 -7.200 4.204 1.00 95.69 93 ILE A C 1
ATOM 819 O O . ILE A 1 93 ? -13.575 -7.265 5.273 1.00 95.69 93 ILE A O 1
ATOM 823 N N . TRP A 1 94 ? -13.189 -6.211 3.337 1.00 96.06 94 TRP A N 1
ATOM 824 C CA . TRP A 1 94 ? -14.087 -5.083 3.576 1.00 96.06 94 TRP A CA 1
ATOM 825 C C . TRP A 1 94 ? -15.517 -5.525 3.906 1.00 96.06 94 TRP A C 1
ATOM 827 O O . TRP A 1 94 ? -16.073 -5.087 4.912 1.00 96.06 94 TRP A O 1
ATOM 837 N N . TRP A 1 95 ? -16.089 -6.452 3.132 1.00 96.38 95 TRP A N 1
ATOM 838 C CA . TRP A 1 95 ? -17.408 -7.023 3.422 1.00 96.38 95 TRP A CA 1
ATOM 839 C C . TRP A 1 95 ? -17.465 -7.723 4.779 1.00 96.38 95 TRP A C 1
ATOM 841 O O . TRP A 1 95 ? -18.415 -7.520 5.535 1.00 96.38 95 TRP A O 1
ATOM 851 N N . ASN A 1 96 ? -16.444 -8.516 5.113 1.00 95.50 96 ASN A N 1
ATOM 852 C CA . ASN A 1 96 ? -16.389 -9.205 6.398 1.00 95.50 96 ASN A CA 1
ATOM 853 C C . ASN A 1 96 ? -16.285 -8.224 7.568 1.00 95.50 96 ASN A C 1
ATOM 855 O O . ASN A 1 96 ? -17.004 -8.385 8.549 1.00 95.50 96 ASN A O 1
ATOM 859 N N . ILE A 1 97 ? -15.442 -7.195 7.476 1.00 93.38 97 ILE A N 1
ATOM 860 C CA . ILE A 1 97 ? -15.315 -6.194 8.541 1.00 93.38 97 ILE A CA 1
ATOM 861 C C . ILE A 1 97 ? -16.662 -5.483 8.740 1.00 93.38 97 ILE A C 1
ATOM 863 O O . ILE A 1 97 ? -17.170 -5.441 9.856 1.00 93.38 97 ILE A O 1
ATOM 867 N N . GLN A 1 98 ? -17.298 -5.002 7.670 1.00 94.00 98 GLN A N 1
ATOM 868 C CA . GLN A 1 98 ? -18.592 -4.321 7.790 1.00 94.00 98 GLN A CA 1
ATOM 869 C C . GLN A 1 98 ? -19.668 -5.205 8.426 1.00 94.00 98 GLN A C 1
ATOM 871 O O . GLN A 1 98 ? -20.397 -4.743 9.302 1.00 94.00 98 GLN A O 1
ATOM 876 N N . LYS A 1 99 ? -19.738 -6.483 8.028 1.00 94.69 99 LYS A N 1
ATOM 877 C CA . LYS A 1 99 ? -20.693 -7.445 8.587 1.00 94.69 99 LYS A CA 1
ATOM 878 C C . LYS A 1 99 ? -20.464 -7.681 10.081 1.00 94.69 99 LYS A C 1
ATOM 880 O O . LYS A 1 99 ? -21.425 -7.704 10.838 1.00 94.69 99 LYS A O 1
ATOM 885 N N . ASN A 1 100 ? -19.212 -7.857 10.502 1.00 94.38 100 ASN A N 1
ATOM 886 C CA . ASN A 1 100 ? -18.889 -8.171 11.897 1.00 94.38 100 ASN A CA 1
ATOM 887 C C . ASN A 1 100 ? -19.047 -6.963 12.829 1.00 94.38 100 ASN A C 1
ATOM 889 O O . ASN A 1 100 ? -19.487 -7.120 13.962 1.00 94.38 100 ASN A O 1
ATOM 893 N N . PHE A 1 101 ? -18.714 -5.758 12.360 1.00 90.38 101 PHE A N 1
ATOM 894 C CA . PHE A 1 101 ? -18.794 -4.541 13.175 1.00 90.38 101 PHE A CA 1
ATOM 895 C C . PHE A 1 101 ? -20.117 -3.779 13.021 1.00 90.38 101 PHE A C 1
ATOM 897 O O . PHE A 1 101 ? -20.317 -2.782 13.711 1.00 90.38 101 PHE A O 1
ATOM 904 N N . ASN A 1 102 ? -21.003 -4.220 12.121 1.00 90.75 102 ASN A N 1
ATOM 905 C CA . ASN A 1 102 ? -22.271 -3.572 11.774 1.00 90.75 102 ASN A CA 1
ATOM 906 C C . ASN A 1 102 ? -22.125 -2.060 11.496 1.00 90.75 102 ASN A C 1
ATOM 908 O O . ASN A 1 102 ? -22.927 -1.236 11.936 1.00 90.75 102 ASN A O 1
ATOM 912 N N . ARG A 1 103 ? -21.048 -1.683 10.797 1.00 87.94 103 ARG A N 1
ATOM 913 C CA . ARG A 1 103 ? -20.714 -0.292 10.459 1.00 87.94 103 ARG A CA 1
ATOM 914 C C . ARG A 1 103 ? -20.364 -0.179 8.988 1.00 87.94 103 ARG A C 1
ATOM 916 O O . ARG A 1 103 ? -19.703 -1.056 8.435 1.00 87.94 103 ARG A O 1
ATOM 923 N N . ARG A 1 104 ? -20.767 0.935 8.372 1.00 89.12 104 ARG A N 1
ATOM 924 C CA . ARG A 1 104 ? -20.312 1.296 7.027 1.00 89.12 104 ARG A CA 1
ATOM 925 C C . ARG A 1 104 ? -18.894 1.830 7.126 1.00 89.12 104 ARG A C 1
ATOM 927 O O . ARG A 1 104 ? -18.645 2.799 7.835 1.00 89.12 104 ARG A O 1
ATOM 934 N N . ILE A 1 105 ? -17.979 1.180 6.425 1.00 91.25 105 ILE A N 1
ATOM 935 C CA . ILE A 1 105 ? -16.562 1.540 6.410 1.00 91.25 105 ILE A CA 1
ATOM 936 C C . ILE A 1 105 ? -16.228 1.987 4.996 1.00 91.25 105 ILE A C 1
ATOM 938 O O . ILE A 1 105 ? -16.639 1.335 4.036 1.00 91.25 105 ILE A O 1
ATOM 942 N N . LYS A 1 106 ? -15.486 3.082 4.835 1.00 92.50 106 LYS A N 1
ATOM 943 C CA . LYS A 1 106 ? -15.048 3.510 3.504 1.00 92.50 106 LYS A CA 1
ATOM 944 C C . LYS A 1 106 ? -14.028 2.517 2.940 1.00 92.50 106 LYS A C 1
ATOM 946 O O . LYS A 1 106 ? -13.128 2.061 3.643 1.00 92.50 106 LYS A O 1
ATOM 951 N N . PHE A 1 107 ? -14.170 2.164 1.665 1.00 93.50 107 PHE A N 1
ATOM 952 C CA . PHE A 1 107 ? -13.236 1.268 0.984 1.00 93.50 107 PHE A CA 1
ATOM 953 C C . PHE A 1 107 ? -12.064 2.062 0.394 1.00 93.50 107 PHE A C 1
ATOM 955 O O . PHE A 1 107 ? -12.027 2.330 -0.806 1.00 93.50 107 PHE A O 1
ATOM 962 N N . THR A 1 108 ? -11.129 2.475 1.252 1.00 94.00 108 THR A N 1
ATOM 963 C CA . THR A 1 108 ? -10.001 3.340 0.871 1.00 94.00 108 THR A CA 1
ATOM 964 C C . THR A 1 108 ? -8.647 2.645 1.055 1.00 94.00 108 THR A C 1
ATOM 966 O O . THR A 1 108 ? -8.450 1.922 2.036 1.00 94.00 108 THR A O 1
ATOM 969 N N . PRO A 1 109 ? -7.675 2.856 0.149 1.00 94.50 109 PRO A N 1
ATOM 970 C CA . PRO A 1 109 ? -6.329 2.306 0.314 1.00 94.50 109 PRO A CA 1
ATOM 971 C C . PRO A 1 109 ? -5.644 2.805 1.593 1.00 94.50 109 PRO A C 1
ATOM 973 O O . PRO A 1 109 ? -4.939 2.038 2.241 1.00 94.50 109 PRO A O 1
ATOM 976 N N . GLN A 1 110 ? -5.891 4.055 1.988 1.00 93.56 110 GLN A N 1
ATOM 977 C CA . GLN A 1 110 ? -5.400 4.678 3.219 1.00 93.56 110 GLN A CA 1
ATOM 978 C C . GLN A 1 110 ? -5.721 3.807 4.445 1.00 93.56 110 GLN A C 1
ATOM 980 O O . GLN A 1 110 ? -4.833 3.476 5.238 1.00 93.56 110 GLN A O 1
ATOM 985 N N . LEU A 1 111 ? -6.979 3.369 4.556 1.00 92.62 111 LEU A N 1
ATOM 986 C CA . LEU A 1 111 ? -7.448 2.556 5.671 1.00 92.62 111 LEU A CA 1
ATOM 987 C C . LEU A 1 111 ? -6.895 1.133 5.605 1.00 92.62 111 LEU A C 1
ATOM 989 O O . LEU A 1 111 ? -6.380 0.620 6.594 1.00 92.62 111 LEU A O 1
ATOM 993 N N . PHE A 1 112 ? -6.983 0.491 4.443 1.00 93.19 112 PHE A N 1
ATOM 994 C CA . PHE A 1 112 ? -6.640 -0.926 4.312 1.00 93.19 112 PHE A CA 1
ATOM 995 C C . PHE A 1 112 ? -5.132 -1.201 4.287 1.00 93.19 112 PHE A C 1
ATOM 997 O O . PHE A 1 112 ? -4.711 -2.283 4.693 1.00 93.19 112 PHE A O 1
ATOM 1004 N N . LEU A 1 113 ? -4.319 -0.246 3.830 1.00 93.19 113 LEU A N 1
ATOM 1005 C CA . LEU A 1 113 ? -2.866 -0.406 3.745 1.00 93.19 113 LEU A CA 1
ATOM 1006 C C . LEU A 1 113 ? -2.144 0.195 4.951 1.00 93.19 113 LEU A C 1
ATOM 1008 O O . LEU A 1 113 ? -1.177 -0.389 5.431 1.00 93.19 113 LEU A O 1
ATOM 1012 N N . LEU A 1 114 ? -2.582 1.357 5.443 1.00 91.88 114 LEU A N 1
ATOM 1013 C CA . LEU A 1 114 ? -1.874 2.077 6.508 1.00 91.88 114 LEU A CA 1
ATOM 1014 C C . LEU A 1 114 ? -2.689 2.249 7.796 1.00 91.88 114 LEU A C 1
ATOM 1016 O O . LEU A 1 114 ? -2.130 2.681 8.802 1.00 91.88 114 LEU A O 1
ATOM 1020 N N . GLY A 1 115 ? -3.976 1.890 7.804 1.00 90.19 115 GLY A N 1
ATOM 1021 C CA . GLY A 1 115 ? -4.845 2.086 8.967 1.00 90.19 115 GLY A CA 1
ATOM 1022 C C . GLY A 1 115 ? -5.254 3.543 9.187 1.00 90.19 115 GLY A C 1
ATOM 1023 O O . GLY A 1 115 ? -5.634 3.904 10.298 1.00 90.19 115 GLY A O 1
ATOM 1024 N N . ILE A 1 116 ? -5.159 4.388 8.157 1.00 90.88 116 ILE A N 1
ATOM 1025 C CA . ILE A 1 116 ? -5.573 5.793 8.228 1.00 90.88 116 ILE A CA 1
ATOM 1026 C C . ILE A 1 116 ? -7.088 5.862 8.050 1.00 90.88 116 ILE A C 1
ATOM 1028 O O . ILE A 1 116 ? -7.624 5.443 7.023 1.00 90.88 116 ILE A O 1
ATOM 1032 N N . ILE A 1 117 ? -7.775 6.394 9.056 1.00 84.62 117 ILE A N 1
ATOM 1033 C CA . ILE A 1 117 ? -9.212 6.654 8.989 1.00 84.62 117 ILE A CA 1
AT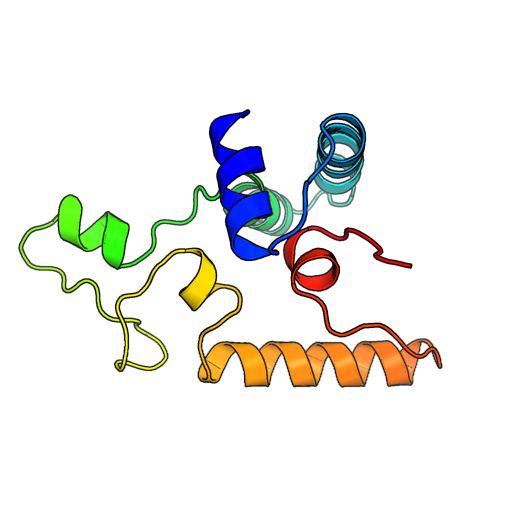OM 1034 C C . ILE A 1 117 ? -9.401 7.969 8.235 1.00 84.62 117 ILE A C 1
ATOM 1036 O O . ILE A 1 117 ? -8.824 8.984 8.614 1.00 84.62 117 ILE A O 1
ATOM 1040 N N . VAL A 1 118 ? -10.171 7.916 7.150 1.00 72.31 118 VAL A N 1
ATOM 1041 C CA . VAL A 1 118 ? -10.561 9.086 6.358 1.00 72.31 118 VAL A CA 1
ATOM 1042 C C . VAL A 1 118 ? -12.040 9.327 6.638 1.00 72.31 118 VAL A C 1
ATOM 1044 O O . VAL A 1 118 ? -12.873 8.495 6.255 1.00 72.31 118 VAL A O 1
ATOM 1047 N N . ASP A 1 119 ? -12.341 10.407 7.358 1.00 60.28 119 ASP A N 1
ATOM 1048 C CA . ASP A 1 119 ? -13.709 10.816 7.711 1.00 60.28 119 ASP A CA 1
ATOM 1049 C C . ASP A 1 119 ? -14.543 11.190 6.485 1.00 60.28 119 ASP A C 1
ATOM 1051 O O . ASP A 1 119 ? -13.971 11.576 5.437 1.00 60.28 119 ASP A O 1
#

Secondary structure (DSSP, 8-state):
-HHHHHHHHHHHTS---HHHHHHHHHHHHHH---HHHHHHHHHHHT--S--HHHHHHH-TT---B-TTTSSSB--HHIIIIISHHHHHHHHHHHHHHHHHHTS-----HIIIII-----

Radius of gyration: 15.36 Å; chains: 1; bounding box: 41×27×36 Å